Protein AF-A0A847K6D9-F1 (afdb_monomer_lite)

Radius of gyration: 15.09 Å; chains: 1; bounding box: 45×20×29 Å

Sequence (61 aa):
KMHWWVFQSLLEGLPDDTILQRVIQIRLWKPEKGDSAKYRAAMKKAQNHYRLTRDKGEQDG

Foldseek 3Di:
DDDPVNVVVVLVPDDCPDPSNVLVCLQPDDDDPPDDPVVVVVSVVSNVVSDDDPVVPPDDD

Structure (mmCIF, N/CA/C/O backbone):
data_AF-A0A847K6D9-F1
#
_entry.id   AF-A0A847K6D9-F1
#
loop_
_atom_site.group_PDB
_atom_site.id
_atom_site.type_symbol
_atom_site.label_atom_id
_atom_site.label_alt_id
_atom_site.label_comp_id
_atom_site.label_asym_id
_atom_site.label_entity_id
_atom_site.label_seq_id
_atom_site.pdbx_PDB_ins_code
_atom_site.Cartn_x
_atom_site.Cartn_y
_atom_site.Cartn_z
_atom_site.occupancy
_atom_site.B_iso_or_equiv
_atom_site.auth_seq_id
_atom_site.auth_comp_id
_atom_site.auth_asym_id
_atom_site.auth_atom_id
_atom_site.pdbx_PDB_model_num
ATOM 1 N N . LYS A 1 1 ? 19.243 6.718 -21.101 1.00 79.25 1 LYS A N 1
ATOM 2 C CA . LYS A 1 1 ? 18.554 6.949 -19.805 1.00 79.25 1 LYS A CA 1
ATOM 3 C C . LYS A 1 1 ? 17.094 6.565 -19.993 1.00 79.25 1 LYS A C 1
ATOM 5 O O . LYS A 1 1 ? 16.484 7.090 -20.911 1.00 79.25 1 LYS A O 1
ATOM 10 N N . MET A 1 2 ? 16.565 5.630 -19.203 1.00 83.44 2 MET A N 1
ATOM 11 C CA . MET A 1 2 ? 15.132 5.322 -19.227 1.00 83.44 2 MET A CA 1
ATOM 12 C C . MET A 1 2 ? 14.375 6.456 -18.536 1.00 83.44 2 MET A C 1
ATOM 14 O O . MET A 1 2 ? 14.781 6.901 -17.463 1.00 83.44 2 MET A O 1
ATOM 18 N N . HIS A 1 3 ? 13.311 6.946 -19.163 1.00 91.50 3 HIS A N 1
ATOM 19 C CA . HIS A 1 3 ? 12.452 7.937 -18.536 1.00 91.50 3 HIS A CA 1
ATOM 20 C C . HIS A 1 3 ? 11.574 7.291 -17.466 1.00 91.50 3 HIS A C 1
ATOM 22 O O . HIS A 1 3 ? 11.125 6.156 -17.622 1.00 91.50 3 HIS A O 1
ATOM 28 N N . TRP A 1 4 ? 11.306 8.043 -16.399 1.00 86.50 4 TRP A N 1
ATOM 29 C CA . TRP A 1 4 ? 10.501 7.571 -15.274 1.00 86.50 4 TRP A CA 1
ATOM 30 C C . TRP A 1 4 ? 9.118 7.059 -15.706 1.00 86.50 4 TRP A C 1
ATOM 32 O O . TRP A 1 4 ? 8.699 5.999 -15.257 1.00 86.50 4 TRP A O 1
ATOM 42 N N . TRP A 1 5 ? 8.447 7.741 -16.639 1.00 90.25 5 TRP A N 1
ATOM 43 C CA . TRP A 1 5 ? 7.138 7.303 -17.137 1.00 90.25 5 TRP A CA 1
ATOM 44 C C . TRP A 1 5 ? 7.203 5.974 -17.895 1.00 90.25 5 TRP A C 1
ATOM 46 O O . TRP A 1 5 ? 6.316 5.151 -17.732 1.00 90.25 5 TRP A O 1
ATOM 56 N N . VAL A 1 6 ? 8.272 5.722 -18.661 1.00 87.94 6 VAL A N 1
ATOM 57 C CA . VAL A 1 6 ? 8.456 4.443 -19.371 1.00 87.94 6 VAL A CA 1
ATOM 58 C C . VAL A 1 6 ? 8.625 3.307 -18.368 1.00 87.94 6 VAL A C 1
ATOM 60 O O . VAL A 1 6 ? 8.005 2.261 -18.513 1.00 87.94 6 VAL A O 1
ATOM 63 N N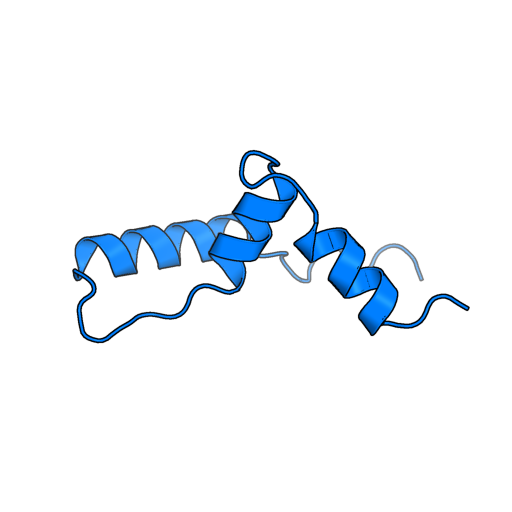 . PHE A 1 7 ? 9.418 3.527 -17.318 1.00 87.44 7 PHE A N 1
ATOM 64 C CA . PHE A 1 7 ? 9.557 2.562 -16.231 1.00 87.44 7 PHE A CA 1
ATOM 65 C C . PHE A 1 7 ? 8.227 2.310 -15.508 1.00 87.44 7 PHE A C 1
ATOM 67 O O . PHE A 1 7 ? 7.885 1.162 -15.240 1.00 87.44 7 PHE A O 1
ATOM 74 N N . GLN A 1 8 ? 7.458 3.365 -15.231 1.00 86.31 8 GLN A N 1
ATOM 75 C CA . GLN A 1 8 ? 6.146 3.243 -14.599 1.00 86.31 8 GLN A CA 1
ATOM 76 C C . GLN A 1 8 ? 5.171 2.433 -15.468 1.00 86.31 8 GLN A C 1
ATOM 78 O O . GLN A 1 8 ? 4.509 1.538 -14.949 1.00 86.31 8 GLN A O 1
ATOM 83 N N . SER A 1 9 ? 5.144 2.662 -16.785 1.00 88.38 9 SER A N 1
ATOM 84 C CA . SER A 1 9 ? 4.299 1.896 -17.710 1.00 88.38 9 SER A CA 1
ATOM 85 C C . SER A 1 9 ? 4.658 0.408 -17.757 1.00 88.38 9 SER A C 1
ATOM 87 O O . SER A 1 9 ? 3.776 -0.428 -1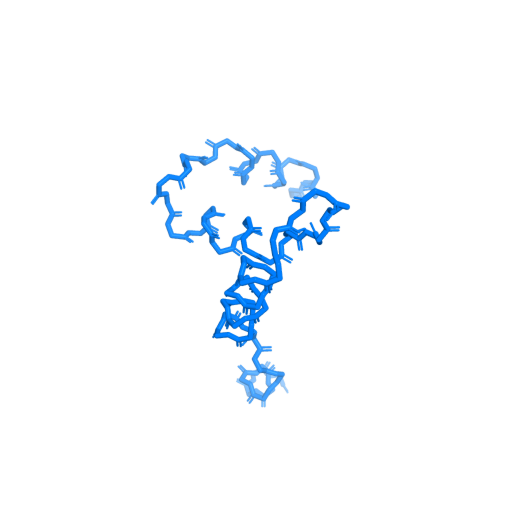7.935 1.00 88.38 9 SER A O 1
ATOM 89 N N . LEU A 1 10 ? 5.932 0.048 -17.557 1.00 88.31 10 LEU A N 1
ATOM 90 C CA . LEU A 1 10 ? 6.330 -1.361 -17.443 1.00 88.31 10 LEU A CA 1
ATOM 91 C C . LEU A 1 10 ? 5.756 -2.014 -16.187 1.00 88.31 10 LEU A C 1
ATOM 93 O O . LEU A 1 10 ? 5.393 -3.186 -16.227 1.00 88.31 10 LEU A O 1
ATOM 97 N N . LEU A 1 11 ? 5.667 -1.268 -15.084 1.00 86.38 11 LEU A N 1
ATOM 98 C CA . LEU A 1 11 ? 5.019 -1.763 -13.877 1.00 86.38 1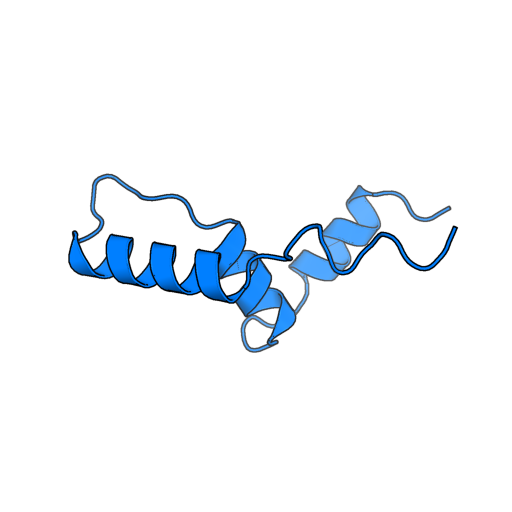1 LEU A CA 1
ATOM 99 C C . LEU A 1 11 ? 3.519 -1.917 -14.121 1.00 86.38 11 LEU A C 1
ATOM 101 O O . LEU A 1 11 ? 2.992 -2.989 -13.867 1.00 86.38 11 LEU A O 1
ATOM 105 N N . GLU A 1 12 ? 2.849 -0.906 -14.671 1.00 84.06 12 GLU A N 1
ATOM 106 C CA . GLU A 1 12 ? 1.407 -0.944 -14.973 1.00 84.06 12 GLU A CA 1
ATOM 107 C C . GLU A 1 12 ? 1.000 -2.102 -15.901 1.00 84.06 12 GLU A C 1
ATOM 109 O O . GLU A 1 12 ? -0.122 -2.587 -15.807 1.00 84.06 12 GLU A O 1
ATOM 114 N N . GLY A 1 13 ? 1.906 -2.577 -16.760 1.00 85.12 13 GLY A N 1
ATOM 115 C CA . GLY A 1 13 ? 1.678 -3.727 -17.641 1.00 85.12 13 GLY A CA 1
ATOM 116 C C . GLY A 1 13 ? 1.903 -5.106 -17.007 1.00 85.12 13 GLY A C 1
ATOM 117 O O . GLY A 1 13 ? 1.801 -6.112 -17.710 1.00 85.12 13 GLY A O 1
ATOM 118 N N . LEU A 1 14 ? 2.255 -5.189 -15.721 1.00 88.44 14 LEU A N 1
ATOM 119 C CA . LEU A 1 14 ? 2.444 -6.471 -15.041 1.00 88.44 14 LEU A CA 1
ATOM 120 C C . LEU A 1 14 ? 1.095 -7.147 -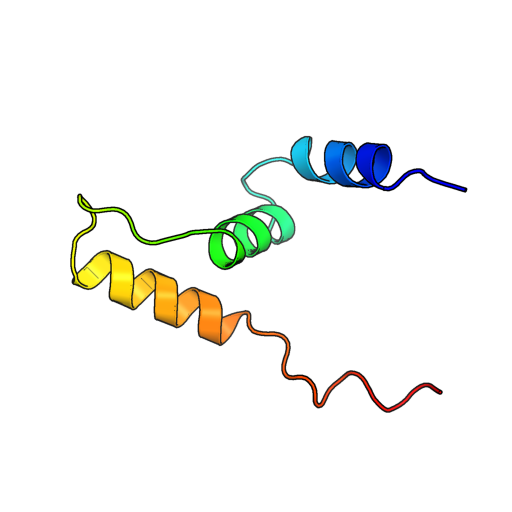14.740 1.00 88.44 14 LEU A C 1
ATOM 122 O O . LEU A 1 14 ? 0.155 -6.465 -14.337 1.00 88.44 14 LEU A O 1
ATOM 126 N N . PRO A 1 15 ? 1.007 -8.486 -14.829 1.00 91.62 15 PRO A N 1
ATOM 127 C CA . PRO A 1 15 ? -0.162 -9.220 -14.359 1.00 91.62 15 PRO A CA 1
ATOM 128 C C . PRO A 1 15 ? -0.451 -8.975 -12.866 1.00 91.62 15 PRO A C 1
ATOM 130 O O . PRO A 1 15 ? 0.469 -8.910 -12.039 1.00 91.62 15 PRO A O 1
ATOM 133 N N . ASP A 1 16 ? -1.736 -8.882 -12.518 1.00 80.69 16 ASP A N 1
ATOM 134 C CA . ASP A 1 16 ? -2.213 -8.612 -11.151 1.00 80.69 16 ASP A CA 1
ATOM 135 C C . ASP A 1 16 ? -1.832 -9.705 -10.137 1.00 80.69 16 ASP A C 1
ATOM 137 O O . ASP A 1 16 ? -1.751 -9.451 -8.933 1.00 80.69 16 ASP A O 1
ATOM 141 N N . ASP A 1 17 ? -1.591 -10.931 -10.603 1.00 87.31 17 ASP A N 1
ATOM 142 C CA . ASP A 1 17 ? -1.203 -12.073 -9.773 1.00 87.31 17 ASP A CA 1
ATOM 143 C C . ASP A 1 17 ? 0.291 -12.077 -9.415 1.00 87.31 17 ASP A C 1
ATOM 145 O O . ASP A 1 17 ? 0.725 -12.844 -8.547 1.00 87.31 17 ASP A O 1
ATOM 149 N N . THR A 1 18 ? 1.085 -11.183 -10.013 1.00 92.75 18 THR A N 1
ATOM 150 C CA . THR A 1 18 ? 2.485 -11.031 -9.629 1.00 92.75 18 THR A CA 1
ATOM 151 C C . THR A 1 18 ? 2.591 -10.502 -8.198 1.00 92.75 18 THR A C 1
ATOM 153 O O . THR A 1 18 ? 1.899 -9.571 -7.777 1.00 92.75 18 THR A O 1
ATOM 156 N N . ILE A 1 19 ? 3.529 -11.067 -7.430 1.00 89.81 19 ILE A N 1
ATOM 157 C CA . ILE A 1 19 ? 3.798 -10.636 -6.049 1.00 89.81 19 ILE A CA 1
ATOM 158 C C . ILE A 1 19 ? 4.117 -9.133 -6.007 1.00 89.81 19 ILE A C 1
ATOM 160 O O . ILE A 1 19 ? 3.673 -8.437 -5.095 1.00 89.81 19 ILE A O 1
ATOM 164 N N . LEU A 1 20 ? 4.848 -8.625 -7.006 1.00 89.81 20 LEU A N 1
ATOM 165 C CA . LEU A 1 20 ? 5.197 -7.210 -7.099 1.00 89.81 20 LEU A CA 1
ATOM 166 C C . LEU A 1 20 ? 3.956 -6.324 -7.281 1.00 89.81 20 LEU A C 1
ATOM 168 O O . LEU A 1 20 ? 3.808 -5.368 -6.519 1.00 89.81 20 LEU A O 1
ATOM 172 N N . GLN A 1 21 ? 3.048 -6.651 -8.210 1.00 90.75 21 GLN A N 1
ATOM 173 C CA . GLN A 1 21 ? 1.806 -5.888 -8.386 1.00 90.75 21 GLN A CA 1
ATOM 174 C C . GLN A 1 21 ? 0.949 -5.893 -7.135 1.00 90.75 21 GLN A C 1
ATOM 176 O O . GLN A 1 21 ? 0.523 -4.840 -6.662 1.00 90.75 21 GLN A O 1
ATOM 181 N N . ARG A 1 22 ? 0.793 -7.061 -6.513 1.00 90.81 22 ARG A N 1
ATOM 182 C CA . ARG A 1 22 ? 0.032 -7.181 -5.273 1.00 90.81 22 ARG A CA 1
ATOM 183 C C . ARG A 1 22 ? 0.599 -6.303 -4.155 1.00 90.81 22 ARG A C 1
ATOM 185 O O . ARG A 1 22 ? -0.154 -5.659 -3.426 1.00 90.81 22 ARG A O 1
ATOM 192 N N . VAL A 1 23 ? 1.924 -6.232 -4.020 1.00 91.69 23 VAL A N 1
ATOM 193 C CA . VAL A 1 23 ? 2.587 -5.368 -3.028 1.00 91.69 23 VAL A CA 1
ATOM 194 C C . VAL A 1 23 ? 2.424 -3.884 -3.372 1.00 91.69 23 VAL A C 1
ATOM 196 O O . VAL A 1 23 ? 2.181 -3.081 -2.466 1.00 91.69 23 VAL A O 1
ATOM 199 N N . ILE A 1 24 ? 2.516 -3.512 -4.654 1.00 90.69 24 ILE A N 1
ATOM 200 C CA . ILE A 1 24 ? 2.263 -2.143 -5.128 1.00 90.69 24 ILE A CA 1
ATOM 201 C C . ILE A 1 24 ? 0.828 -1.729 -4.791 1.00 90.69 24 ILE A C 1
ATOM 203 O O . ILE A 1 24 ? 0.634 -0.701 -4.146 1.00 90.69 24 ILE A O 1
ATOM 207 N N . GLN A 1 25 ? -0.166 -2.553 -5.123 1.00 90.75 25 GLN A N 1
ATOM 208 C CA . GLN A 1 25 ? -1.576 -2.304 -4.819 1.00 90.75 25 GLN A CA 1
ATOM 209 C C . GLN A 1 25 ? -1.814 -2.131 -3.313 1.00 90.75 25 GLN A C 1
ATOM 211 O O . GLN A 1 25 ? -2.438 -1.157 -2.894 1.00 90.75 25 GLN A O 1
ATOM 216 N N . ILE A 1 26 ? -1.254 -3.015 -2.475 1.00 93.50 26 ILE A N 1
ATOM 217 C CA . ILE A 1 26 ? -1.357 -2.901 -1.010 1.00 93.50 26 ILE A CA 1
ATOM 218 C C . ILE A 1 26 ? -0.775 -1.569 -0.521 1.00 93.50 26 ILE A C 1
ATOM 220 O O . ILE A 1 26 ? -1.375 -0.908 0.326 1.00 93.50 26 ILE A O 1
ATOM 224 N N . ARG A 1 27 ? 0.384 -1.153 -1.042 1.00 91.31 27 ARG A N 1
ATOM 225 C CA . ARG A 1 27 ? 1.056 0.088 -0.629 1.00 91.31 27 ARG A CA 1
ATOM 226 C C . ARG A 1 27 ? 0.382 1.356 -1.145 1.00 91.31 27 ARG A C 1
ATOM 228 O O . ARG A 1 27 ? 0.408 2.358 -0.437 1.00 91.31 27 ARG A O 1
ATOM 235 N N . LEU A 1 28 ? -0.191 1.322 -2.345 1.00 91.62 28 LEU A N 1
ATOM 236 C CA . LEU A 1 28 ? -0.872 2.465 -2.960 1.00 91.62 28 LEU A CA 1
ATOM 237 C C . LEU A 1 28 ? -2.322 2.623 -2.495 1.00 91.62 28 LEU A C 1
ATOM 239 O O . LEU A 1 28 ? -2.875 3.717 -2.616 1.00 91.62 28 LEU A O 1
ATOM 243 N N . TRP A 1 29 ? -2.930 1.564 -1.954 1.00 95.06 29 TRP A N 1
ATOM 244 C CA . TRP A 1 29 ? -4.296 1.598 -1.447 1.00 95.06 29 TRP A CA 1
ATOM 245 C C . TRP A 1 29 ? -4.507 2.711 -0.409 1.00 95.06 29 TRP A C 1
ATOM 247 O O . TRP A 1 29 ? -3.704 2.909 0.512 1.00 95.06 29 TRP A O 1
ATOM 257 N N . LYS A 1 30 ? -5.640 3.408 -0.543 1.00 94.94 30 LYS A N 1
ATOM 258 C CA . LYS A 1 30 ? -6.123 4.446 0.371 1.00 94.94 30 LYS A CA 1
ATOM 259 C C . LYS A 1 30 ? -7.544 4.091 0.822 1.00 94.94 30 LYS A C 1
ATOM 261 O O . LYS A 1 30 ? -8.309 3.581 0.013 1.00 94.94 30 LYS A O 1
ATOM 266 N N . PRO A 1 31 ? -7.907 4.359 2.087 1.00 94.69 31 PRO A N 1
ATOM 267 C CA . PRO A 1 31 ? -9.240 4.057 2.591 1.00 94.69 31 PRO A CA 1
ATOM 268 C C . PRO A 1 31 ? -10.308 4.925 1.921 1.00 94.69 31 PRO A C 1
ATOM 270 O O . PRO A 1 31 ? -10.152 6.143 1.821 1.00 94.69 31 PRO A O 1
ATOM 273 N N . GLU A 1 32 ? -11.429 4.309 1.565 1.00 95.06 32 GLU A N 1
ATOM 274 C CA . GLU A 1 32 ? -12.598 4.978 0.998 1.00 95.06 32 GLU A CA 1
ATOM 275 C C . GLU A 1 32 ? -13.762 5.036 2.002 1.00 95.06 32 GLU A C 1
ATOM 277 O O . GLU A 1 32 ? -13.824 4.277 2.980 1.00 95.06 32 GLU A O 1
ATOM 282 N N . LYS A 1 33 ? -14.714 5.958 1.779 1.00 90.19 33 LYS A N 1
ATOM 283 C CA . LYS A 1 33 ? -15.866 6.168 2.681 1.0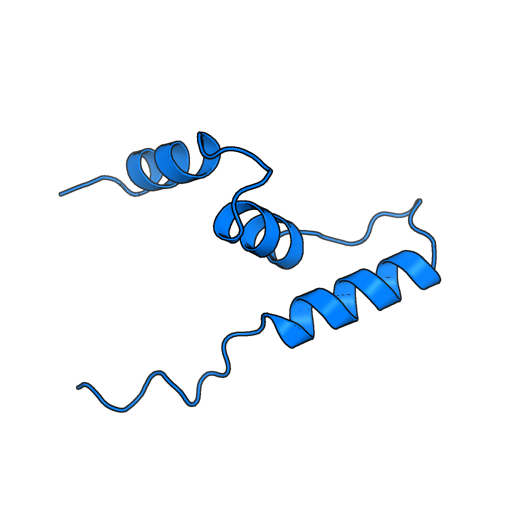0 90.19 33 LYS A CA 1
ATOM 284 C C . LYS A 1 33 ? -16.751 4.918 2.822 1.00 90.19 33 LYS A C 1
ATOM 286 O O . LYS A 1 33 ? -17.378 4.757 3.864 1.00 90.19 33 LYS A O 1
ATOM 291 N N . GLY A 1 34 ? -16.774 4.039 1.817 1.00 93.50 34 GLY A N 1
ATOM 292 C CA . GLY A 1 34 ? -17.557 2.797 1.809 1.00 93.50 34 GLY A CA 1
ATOM 293 C C . GLY A 1 34 ? -16.873 1.590 2.457 1.00 93.50 34 GLY A C 1
ATOM 294 O O . GLY A 1 34 ? -17.524 0.572 2.681 1.00 93.50 34 GLY A O 1
ATOM 295 N N . ASP A 1 35 ? -15.583 1.681 2.791 1.00 94.69 35 ASP A N 1
ATOM 296 C CA . ASP A 1 35 ? -14.865 0.530 3.331 1.00 94.69 35 ASP A CA 1
ATOM 297 C C . ASP A 1 35 ? -15.398 0.119 4.709 1.00 94.69 35 ASP A C 1
ATOM 299 O O . ASP A 1 35 ? -15.720 0.950 5.566 1.00 94.69 35 ASP A O 1
ATOM 303 N N . SER A 1 36 ? -15.410 -1.184 4.985 1.00 96.88 36 SER A N 1
ATOM 304 C CA . SER A 1 36 ? -15.673 -1.665 6.341 1.00 96.88 36 SER A CA 1
ATOM 305 C C . SER A 1 36 ? -14.479 -1.387 7.262 1.00 96.88 36 SER A C 1
ATOM 307 O O . SER A 1 36 ? -13.317 -1.391 6.845 1.00 96.88 36 SER A O 1
ATOM 309 N N . ALA A 1 37 ? -14.735 -1.197 8.561 1.00 96.12 37 ALA A N 1
ATOM 310 C CA . ALA A 1 37 ? -13.662 -1.027 9.545 1.00 96.12 37 ALA A CA 1
ATOM 311 C C . ALA A 1 37 ? -12.698 -2.231 9.571 1.00 96.12 37 ALA A C 1
ATOM 313 O O . ALA A 1 37 ? -11.484 -2.050 9.675 1.00 96.12 37 ALA A O 1
ATOM 314 N N . LYS A 1 38 ? -13.234 -3.449 9.398 1.00 97.19 38 LYS A N 1
ATOM 315 C CA . LYS A 1 38 ? -12.458 -4.694 9.323 1.00 97.19 38 LYS A CA 1
ATOM 316 C C . LYS A 1 38 ? -11.530 -4.713 8.108 1.00 97.19 38 LYS A C 1
ATOM 318 O O . LYS A 1 38 ? -10.358 -5.055 8.252 1.00 97.19 38 LYS A O 1
ATOM 323 N N . TYR A 1 39 ? -12.028 -4.309 6.939 1.00 96.38 39 TYR A N 1
ATOM 324 C CA . TYR A 1 39 ? -11.223 -4.239 5.720 1.00 96.38 39 TYR A CA 1
ATOM 325 C C . TYR A 1 39 ? -10.096 -3.209 5.850 1.00 96.38 39 TYR A C 1
ATOM 327 O O . TYR A 1 39 ? -8.935 -3.534 5.612 1.00 96.38 39 TYR A O 1
ATOM 335 N N . ARG A 1 40 ? -10.397 -2.011 6.372 1.00 97.00 40 ARG A N 1
ATOM 336 C CA . ARG A 1 40 ? -9.373 -0.988 6.642 1.00 97.00 40 ARG A CA 1
ATOM 337 C C . ARG A 1 40 ? -8.281 -1.484 7.590 1.00 97.00 40 ARG A C 1
ATOM 339 O O . ARG A 1 40 ? -7.104 -1.207 7.371 1.00 97.00 40 ARG A O 1
ATOM 346 N N . ALA A 1 41 ? -8.654 -2.208 8.645 1.00 96.50 41 ALA A N 1
ATOM 347 C CA . ALA A 1 41 ? -7.694 -2.787 9.581 1.00 96.50 41 ALA A CA 1
ATOM 348 C C . ALA A 1 41 ? -6.814 -3.859 8.914 1.00 96.50 41 ALA A C 1
ATOM 350 O O . ALA A 1 41 ? -5.599 -3.871 9.122 1.00 96.50 41 ALA A O 1
ATOM 351 N N . ALA A 1 42 ? -7.405 -4.717 8.076 1.00 96.81 42 ALA A N 1
ATOM 352 C CA . ALA A 1 42 ? -6.672 -5.725 7.315 1.00 96.81 42 ALA A CA 1
ATOM 353 C C . ALA A 1 42 ? -5.666 -5.087 6.341 1.00 96.81 42 ALA A C 1
ATOM 355 O O . ALA A 1 42 ? -4.498 -5.478 6.334 1.00 96.81 42 ALA A O 1
ATOM 356 N N . MET A 1 43 ? -6.078 -4.054 5.600 1.00 96.31 43 MET A N 1
ATOM 357 C CA . MET A 1 43 ? -5.200 -3.336 4.672 1.00 96.31 43 MET A CA 1
ATOM 358 C C . MET A 1 43 ? -4.052 -2.620 5.388 1.00 96.31 43 MET A C 1
ATOM 360 O O . MET A 1 43 ? -2.902 -2.738 4.971 1.00 96.31 43 MET A O 1
ATOM 364 N N . LYS A 1 44 ? -4.316 -1.972 6.530 1.00 95.19 44 LYS A N 1
ATOM 365 C CA . LYS A 1 44 ? -3.259 -1.372 7.366 1.00 95.19 44 LYS A CA 1
ATOM 366 C C . LYS A 1 44 ? -2.249 -2.411 7.860 1.00 95.19 44 LYS A C 1
ATOM 368 O O . LYS A 1 44 ? -1.045 -2.163 7.836 1.00 95.19 44 LYS A O 1
ATOM 373 N N . LYS A 1 45 ? -2.716 -3.590 8.287 1.00 95.44 45 LYS A N 1
ATOM 374 C CA . LYS A 1 45 ? -1.832 -4.695 8.693 1.00 95.44 45 LYS A CA 1
ATOM 375 C C . LYS A 1 45 ? -0.966 -5.171 7.523 1.00 95.44 45 LYS A C 1
ATOM 377 O O . LYS A 1 45 ? 0.230 -5.378 7.713 1.00 95.44 45 LYS A O 1
ATOM 382 N N . ALA A 1 46 ? -1.545 -5.297 6.330 1.00 94.62 46 ALA A N 1
ATOM 383 C CA . ALA A 1 46 ? -0.817 -5.670 5.121 1.00 94.62 46 ALA A CA 1
ATOM 384 C C . ALA A 1 46 ? 0.244 -4.619 4.741 1.00 94.62 46 ALA A C 1
ATOM 386 O O . ALA A 1 46 ? 1.401 -4.971 4.529 1.00 94.62 46 ALA A O 1
ATOM 387 N N . GLN A 1 47 ? -0.101 -3.327 4.749 1.00 94.62 47 GLN A N 1
ATOM 388 C CA . GLN A 1 47 ? 0.851 -2.235 4.505 1.00 94.62 47 GLN A CA 1
ATOM 389 C C . GLN A 1 47 ? 2.025 -2.253 5.490 1.00 94.62 47 GLN A C 1
ATOM 391 O O . GLN A 1 47 ? 3.174 -2.108 5.076 1.00 94.62 47 GLN A O 1
ATOM 396 N N . ASN A 1 48 ? 1.751 -2.485 6.778 1.00 92.75 48 ASN A N 1
ATOM 397 C CA . ASN A 1 48 ? 2.790 -2.600 7.801 1.00 92.75 48 ASN A CA 1
ATOM 398 C C . ASN A 1 48 ? 3.705 -3.807 7.571 1.00 92.75 48 ASN A C 1
ATOM 400 O O . ASN A 1 48 ? 4.916 -3.677 7.725 1.00 92.75 48 ASN A O 1
ATOM 404 N N . HIS A 1 49 ? 3.145 -4.957 7.186 1.00 90.94 49 HIS A N 1
ATOM 405 C CA . HIS A 1 49 ? 3.920 -6.164 6.893 1.00 90.94 49 HIS A CA 1
ATOM 406 C C . HIS A 1 49 ? 4.898 -5.950 5.732 1.00 90.94 49 HIS A C 1
ATOM 408 O O . HIS A 1 49 ? 6.057 -6.340 5.819 1.00 90.94 49 HIS A O 1
ATOM 414 N N . TYR A 1 50 ? 4.449 -5.273 4.674 1.00 88.94 50 TYR A N 1
ATOM 415 C CA . TYR A 1 50 ? 5.276 -4.979 3.505 1.00 88.94 50 TYR A CA 1
ATOM 416 C C . TYR A 1 50 ? 6.075 -3.684 3.626 1.00 88.94 50 TYR A C 1
ATOM 418 O O . TY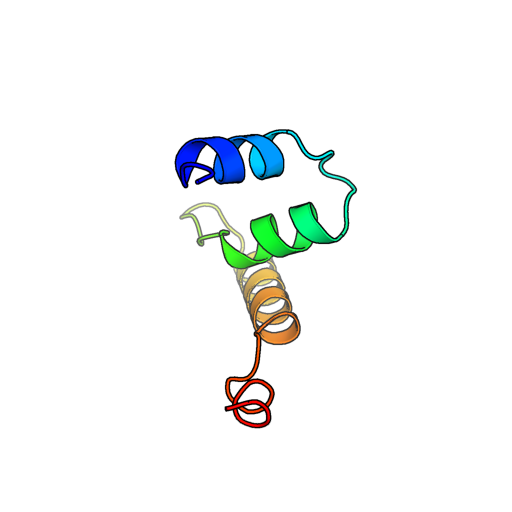R A 1 50 ? 6.660 -3.256 2.631 1.00 88.94 50 TYR A O 1
ATOM 426 N N . ARG A 1 51 ? 6.104 -3.019 4.789 1.00 87.19 51 ARG A N 1
ATOM 427 C CA . ARG A 1 51 ? 6.857 -1.776 4.977 1.00 87.19 51 ARG A CA 1
ATOM 428 C C . ARG A 1 51 ? 8.353 -2.077 4.904 1.00 87.19 51 ARG A C 1
ATOM 430 O O . ARG A 1 51 ? 8.870 -2.895 5.653 1.00 87.19 51 ARG A O 1
ATOM 437 N N . LEU A 1 52 ? 9.052 -1.383 4.011 1.00 78.69 52 LEU A N 1
ATOM 438 C CA . LEU A 1 52 ? 10.510 -1.407 3.965 1.00 78.69 52 LEU A CA 1
ATOM 439 C C . LEU A 1 52 ? 10.962 -0.643 5.210 1.00 78.69 52 LEU A C 1
ATOM 441 O O . LEU A 1 52 ? 10.717 0.559 5.322 1.00 78.69 52 LEU A O 1
ATOM 445 N N . THR A 1 53 ? 11.513 -1.347 6.192 1.00 68.56 53 THR A N 1
ATOM 446 C CA . THR A 1 53 ? 12.159 -0.710 7.339 1.00 68.56 53 THR A CA 1
ATOM 447 C C . THR A 1 53 ? 13.393 0.020 6.824 1.00 68.56 53 THR A C 1
ATOM 449 O O . THR A 1 53 ? 14.185 -0.567 6.086 1.00 68.56 53 THR A O 1
ATOM 452 N N . ARG A 1 54 ? 13.548 1.294 7.198 1.00 57.44 54 ARG A N 1
ATOM 453 C CA . ARG A 1 54 ? 14.664 2.150 6.760 1.00 57.44 54 ARG A CA 1
ATOM 454 C C . ARG A 1 54 ? 16.040 1.587 7.164 1.00 57.44 54 ARG A C 1
ATOM 456 O O . ARG A 1 54 ? 17.033 1.947 6.554 1.00 57.44 54 ARG A O 1
ATOM 463 N N . ASP A 1 55 ? 16.063 0.628 8.088 1.00 56.38 55 ASP A N 1
ATOM 464 C CA . ASP A 1 55 ? 17.272 0.039 8.675 1.00 56.38 55 ASP A CA 1
ATOM 465 C C . ASP A 1 55 ? 17.953 -1.051 7.822 1.00 56.38 55 ASP A C 1
ATOM 467 O O . ASP A 1 55 ? 18.974 -1.592 8.230 1.00 56.38 55 ASP A O 1
ATOM 471 N N . LYS A 1 56 ? 17.421 -1.408 6.643 1.00 51.50 56 LYS A N 1
ATOM 472 C CA . LYS A 1 56 ? 18.071 -2.365 5.716 1.00 51.50 56 LYS A CA 1
ATOM 473 C C . LYS A 1 56 ? 18.707 -1.704 4.482 1.00 51.50 56 LYS A C 1
ATOM 475 O O . LYS A 1 56 ? 18.938 -2.388 3.492 1.00 51.50 56 LYS A O 1
ATOM 480 N N . GLY A 1 57 ? 18.936 -0.389 4.521 1.00 47.84 57 GLY A N 1
ATOM 481 C CA . GLY A 1 57 ? 19.420 0.393 3.374 1.00 47.84 57 GLY A CA 1
ATOM 482 C C . GLY A 1 57 ? 20.643 1.284 3.621 1.00 47.84 57 GLY A C 1
ATOM 483 O O . GLY A 1 57 ? 20.978 2.054 2.733 1.00 47.84 57 GLY A O 1
ATOM 484 N N . GLU A 1 58 ? 21.301 1.197 4.780 1.00 52.47 58 GLU A N 1
ATOM 485 C CA . GLU A 1 58 ? 22.587 1.865 5.069 1.00 52.47 58 GLU A CA 1
ATOM 486 C C . GLU A 1 58 ? 23.633 0.809 5.469 1.00 52.47 58 GLU A C 1
ATOM 488 O O . GLU A 1 58 ? 24.065 0.718 6.610 1.00 52.47 58 GLU A O 1
ATOM 493 N N . GLN A 1 59 ? 23.974 -0.061 4.523 1.00 47.69 59 GLN A N 1
ATOM 494 C CA . GLN A 1 59 ? 25.228 -0.821 4.459 1.00 47.69 59 GLN A CA 1
ATOM 495 C C . GLN A 1 59 ? 25.442 -1.091 2.970 1.00 47.69 59 GLN A C 1
ATOM 497 O O . GLN A 1 59 ? 25.110 -2.164 2.493 1.00 47.69 59 GLN A O 1
ATOM 502 N N . ASP A 1 60 ? 25.787 -0.034 2.236 1.00 45.69 60 ASP A N 1
ATOM 503 C CA . ASP A 1 60 ? 26.459 -0.031 0.930 1.00 45.69 60 ASP A CA 1
ATOM 504 C C . ASP A 1 60 ? 26.525 1.440 0.489 1.00 45.69 60 ASP A C 1
ATOM 506 O O . ASP A 1 60 ? 25.589 1.982 -0.106 1.00 45.69 60 ASP A O 1
ATOM 510 N N . GLY A 1 61 ? 27.612 2.107 0.883 1.00 38.06 61 GLY A N 1
ATOM 511 C CA . GLY A 1 61 ? 27.891 3.520 0.627 1.00 38.06 61 GLY A CA 1
ATOM 512 C C . GLY A 1 61 ? 29.047 4.024 1.469 1.00 38.06 61 GLY A C 1
ATOM 513 O O . GLY A 1 61 ? 28.763 4.494 2.590 1.00 38.06 61 GLY A O 1
#

pLDDT: mean 85.11, std 14.85, range [38.06, 97.19]

Secondary structure (DSSP, 8-state):
---HHHHHHHHHTS-TTSHHHHHHHHHH----TT--HHHHHHHHHHHHHT---GGGSSS--